Protein AF-A0A9P7XHI3-F1 (afdb_monomer_lite)

Radius of gyration: 34.57 Å; chains: 1; bounding box: 60×49×89 Å

Sequence (73 aa):
MLSQYLAVAFLALGASAVPVHTKRGAAISDIDVLQYALTLEHLENTFYKEALDKFDEDAFKSAGFDPIVRELL

pLDDT: mean 82.77, std 18.41, range [45.31, 98.69]

Structure (mmCIF, N/CA/C/O backbone):
data_AF-A0A9P7XHI3-F1
#
_entry.id   AF-A0A9P7XHI3-F1
#
loop_
_atom_site.group_PDB
_atom_site.id
_atom_site.type_symbol
_atom_s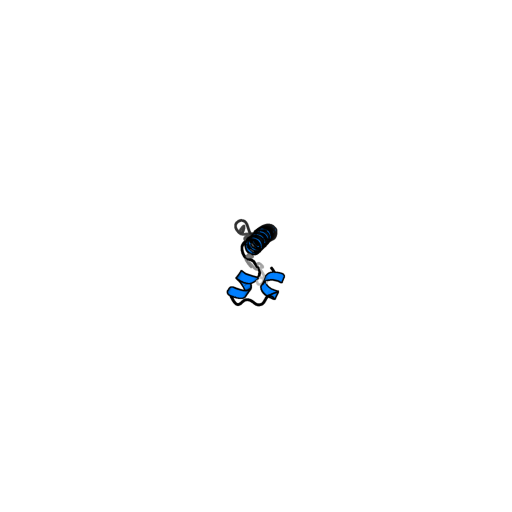ite.label_atom_id
_atom_site.label_alt_id
_atom_site.label_comp_id
_atom_site.label_asym_id
_atom_site.label_entity_id
_atom_site.label_seq_id
_atom_site.pdbx_PDB_ins_code
_atom_site.Cartn_x
_atom_site.Cartn_y
_atom_site.Cartn_z
_atom_site.occupancy
_atom_site.B_iso_or_equiv
_atom_site.auth_seq_id
_atom_site.auth_comp_id
_atom_site.auth_asym_id
_atom_site.auth_atom_id
_atom_site.pdbx_PDB_model_num
ATOM 1 N N . MET A 1 1 ? 38.840 -42.364 -74.958 1.00 48.59 1 MET A N 1
ATOM 2 C CA . MET A 1 1 ? 39.930 -41.737 -74.189 1.00 48.59 1 MET A CA 1
ATOM 3 C C . MET A 1 1 ? 39.483 -40.348 -73.754 1.00 48.59 1 MET A C 1
ATOM 5 O O . MET A 1 1 ? 39.371 -39.468 -74.590 1.00 48.59 1 MET A O 1
ATOM 9 N N . LEU A 1 2 ? 39.190 -40.220 -72.455 1.00 53.34 2 LEU A N 1
ATOM 10 C CA . LEU A 1 2 ? 39.487 -39.044 -71.626 1.00 53.34 2 LEU A CA 1
ATOM 11 C C . LEU A 1 2 ? 38.826 -37.675 -71.939 1.00 53.34 2 LEU A C 1
ATOM 13 O O . LEU A 1 2 ? 39.515 -36.692 -72.180 1.00 53.34 2 LEU A O 1
ATOM 17 N N . SER A 1 3 ? 37.499 -37.553 -71.834 1.00 49.78 3 SER A N 1
ATOM 18 C CA . SER A 1 3 ? 36.889 -36.237 -71.519 1.00 49.78 3 SER A CA 1
ATOM 19 C C . SER A 1 3 ? 35.572 -36.344 -70.735 1.00 49.78 3 SER A C 1
ATOM 21 O O . SER A 1 3 ? 34.716 -35.469 -70.761 1.00 49.78 3 SER A O 1
ATOM 23 N N . GLN A 1 4 ? 35.395 -37.450 -70.013 1.00 55.31 4 GLN A N 1
ATOM 24 C CA . GLN A 1 4 ? 34.561 -37.452 -68.813 1.00 55.31 4 GLN A CA 1
ATOM 25 C C . GLN A 1 4 ? 35.491 -37.014 -67.676 1.00 55.31 4 GLN A C 1
ATOM 27 O O . GLN A 1 4 ? 36.634 -37.463 -67.655 1.00 55.31 4 GLN A O 1
ATOM 32 N N . TYR A 1 5 ? 35.009 -36.158 -66.772 1.00 57.22 5 TYR A N 1
ATOM 33 C CA . TYR A 1 5 ? 35.730 -35.533 -65.645 1.00 57.22 5 TYR A CA 1
ATOM 34 C C . TYR A 1 5 ? 36.464 -34.210 -65.945 1.00 57.22 5 TYR A C 1
ATOM 36 O O . TYR A 1 5 ? 37.687 -34.133 -65.938 1.00 57.22 5 TYR A O 1
ATOM 44 N N . LEU A 1 6 ? 35.693 -33.128 -66.082 1.00 49.25 6 LEU A N 1
ATOM 45 C CA . LEU A 1 6 ? 36.118 -31.786 -65.664 1.00 49.25 6 LEU A CA 1
ATOM 46 C C . LEU A 1 6 ? 34.920 -31.153 -64.927 1.00 49.25 6 LEU A C 1
ATOM 48 O O . LEU A 1 6 ? 33.964 -30.711 -65.546 1.00 49.25 6 LEU A O 1
ATOM 52 N N . ALA A 1 7 ? 34.729 -31.491 -63.655 1.00 45.31 7 ALA A N 1
ATOM 53 C CA . ALA A 1 7 ? 35.247 -30.752 -62.508 1.00 45.31 7 ALA A CA 1
ATOM 54 C C . ALA A 1 7 ? 34.420 -29.490 -62.196 1.00 45.31 7 ALA A C 1
ATOM 56 O O . ALA A 1 7 ? 34.518 -28.501 -62.908 1.00 45.31 7 ALA A O 1
ATOM 57 N N . VAL A 1 8 ? 33.748 -29.552 -61.034 1.00 46.66 8 VAL A N 1
ATOM 58 C CA . VAL A 1 8 ? 33.606 -28.451 -60.059 1.00 46.66 8 VAL A CA 1
ATOM 59 C C . VAL A 1 8 ? 32.614 -27.348 -60.500 1.00 46.66 8 VAL A C 1
ATOM 61 O O . VAL A 1 8 ? 32.636 -26.874 -61.618 1.00 46.66 8 VAL A O 1
ATOM 64 N N . ALA A 1 9 ? 31.649 -26.886 -59.711 1.00 53.59 9 ALA A N 1
ATOM 65 C CA . ALA A 1 9 ? 31.561 -26.795 -58.267 1.00 53.59 9 ALA A CA 1
ATOM 66 C C . ALA A 1 9 ? 30.100 -26.912 -57.819 1.00 53.59 9 ALA A C 1
ATOM 68 O O . ALA A 1 9 ? 29.190 -26.393 -58.466 1.00 53.59 9 ALA A O 1
ATOM 69 N N . PHE A 1 10 ? 29.901 -27.519 -56.652 1.00 54.72 10 PHE A N 1
ATOM 70 C CA . PHE A 1 10 ? 28.753 -27.231 -55.803 1.00 54.72 10 PHE A CA 1
ATOM 71 C C . PHE A 1 10 ? 28.694 -25.717 -55.574 1.00 54.72 10 PHE A C 1
ATOM 73 O O . PHE A 1 10 ? 29.539 -25.171 -54.867 1.00 54.72 10 PHE A O 1
ATOM 80 N N . LEU A 1 11 ? 27.702 -25.040 -56.145 1.00 50.34 11 LEU A N 1
ATOM 81 C CA . LEU A 1 11 ? 27.374 -23.678 -55.749 1.00 50.34 11 LEU A CA 1
ATOM 82 C C . LEU A 1 11 ? 26.134 -23.729 -54.854 1.00 50.34 11 LEU A C 1
ATOM 84 O O . LEU A 1 11 ? 25.046 -23.297 -55.224 1.00 50.34 11 LEU A O 1
ATOM 88 N N . ALA A 1 12 ? 26.303 -24.297 -53.657 1.00 58.53 12 ALA A N 1
ATOM 89 C CA . ALA A 1 12 ? 25.425 -23.962 -52.548 1.00 58.53 12 ALA A CA 1
ATOM 90 C C . ALA A 1 12 ? 25.739 -22.505 -52.189 1.00 58.53 12 ALA A C 1
ATOM 92 O O . ALA A 1 12 ? 26.665 -22.233 -51.425 1.00 58.53 12 ALA A O 1
ATOM 93 N N . LEU A 1 13 ? 25.031 -21.564 -52.821 1.00 57.94 13 LEU A N 1
ATOM 94 C CA . LEU A 1 13 ? 25.019 -20.168 -52.396 1.00 57.94 13 LEU A CA 1
ATOM 95 C C . LEU A 1 13 ? 24.583 -20.170 -50.930 1.00 57.94 13 LEU A C 1
ATOM 97 O O . LEU A 1 13 ? 23.423 -20.438 -50.617 1.00 57.94 13 LEU A O 1
ATOM 101 N N . GLY A 1 14 ? 25.548 -19.960 -50.038 1.00 57.72 14 GLY A N 1
ATOM 102 C CA . GLY A 1 14 ? 25.320 -19.900 -48.608 1.00 57.72 14 GLY A CA 1
ATOM 103 C C . GLY A 1 14 ? 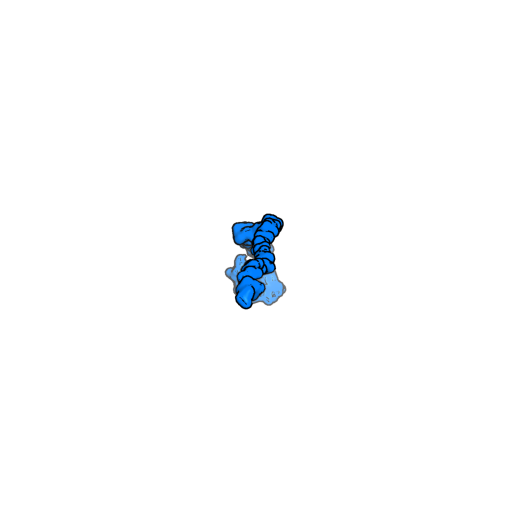24.348 -18.772 -48.306 1.00 57.72 14 GLY A C 1
ATOM 104 O O . GLY A 1 14 ? 24.720 -17.602 -48.340 1.00 57.72 14 GLY A O 1
ATOM 105 N N . ALA A 1 15 ? 23.104 -19.126 -47.999 1.00 63.88 15 ALA A N 1
ATOM 106 C CA . ALA A 1 15 ? 22.210 -18.232 -47.292 1.00 63.88 15 ALA A CA 1
ATOM 107 C C . ALA A 1 15 ? 22.763 -18.088 -45.869 1.00 63.88 15 ALA A C 1
ATOM 109 O O . ALA A 1 15 ? 22.458 -18.882 -44.981 1.00 63.88 15 ALA A O 1
ATOM 110 N N . SER A 1 16 ? 23.637 -17.108 -45.653 1.00 67.50 16 SER A N 1
ATOM 111 C CA . SER A 1 16 ? 23.978 -16.675 -44.306 1.00 67.50 16 SER A CA 1
ATOM 112 C C . SER A 1 16 ? 22.761 -15.951 -43.735 1.00 67.50 16 SER A C 1
ATOM 114 O O . SER A 1 16 ? 22.496 -14.788 -44.031 1.00 67.50 16 SER A O 1
ATOM 116 N N . ALA A 1 17 ? 21.988 -16.657 -42.912 1.00 65.38 17 ALA A N 1
ATOM 117 C CA . ALA A 1 17 ? 21.031 -16.024 -42.020 1.00 65.38 17 ALA A CA 1
ATOM 118 C C . ALA A 1 17 ? 21.829 -15.244 -40.964 1.00 65.38 17 ALA A C 1
ATOM 120 O O . ALA A 1 17 ? 22.232 -15.791 -39.939 1.00 65.38 17 ALA A O 1
ATOM 121 N N . VAL A 1 18 ? 22.130 -13.976 -41.243 1.00 65.56 18 VAL A N 1
ATOM 122 C CA . VAL A 1 18 ? 22.701 -13.080 -40.236 1.00 65.56 18 VAL A CA 1
ATOM 123 C C . VAL A 1 18 ? 21.570 -12.737 -39.267 1.00 65.56 18 VAL A C 1
ATOM 125 O O . VAL A 1 18 ? 20.511 -12.298 -39.728 1.00 65.56 18 VAL A O 1
ATOM 128 N N . PRO A 1 19 ? 21.734 -12.934 -37.948 1.00 71.06 19 PRO A N 1
ATOM 129 C CA . PRO A 1 19 ? 20.727 -12.494 -37.001 1.00 71.06 19 PRO A CA 1
ATOM 130 C C . PRO A 1 19 ? 20.567 -10.983 -37.153 1.00 71.06 19 PRO A C 1
ATOM 132 O O . PRO A 1 19 ? 21.479 -10.206 -36.868 1.00 71.06 19 PRO A O 1
ATOM 135 N N . VAL A 1 20 ? 19.396 -10.553 -37.621 1.00 66.69 20 VAL A N 1
ATOM 136 C CA . VAL A 1 20 ? 18.996 -9.156 -37.504 1.00 66.69 20 VAL A CA 1
ATOM 137 C C . VAL A 1 20 ? 18.777 -8.928 -36.017 1.00 66.69 20 VAL A C 1
ATOM 139 O O . VAL A 1 20 ? 17.734 -9.273 -35.466 1.00 66.69 20 VAL A O 1
ATOM 142 N N . HIS A 1 21 ? 19.785 -8.373 -35.345 1.00 63.47 21 HIS A N 1
ATOM 143 C CA . HIS A 1 21 ? 19.595 -7.742 -34.049 1.00 63.47 21 HIS A CA 1
ATOM 144 C C . HIS A 1 21 ? 18.777 -6.474 -34.281 1.00 63.47 21 HIS A C 1
ATOM 146 O O . HIS A 1 21 ? 19.298 -5.360 -34.299 1.00 63.47 21 HIS A O 1
ATOM 152 N N . THR A 1 22 ? 17.472 -6.634 -34.490 1.00 66.50 22 THR A N 1
ATOM 153 C CA . THR A 1 22 ? 16.528 -5.548 -34.279 1.00 66.50 22 THR A CA 1
ATOM 154 C C . THR A 1 22 ? 16.755 -5.102 -32.843 1.00 66.50 22 THR A C 1
ATOM 156 O O . THR A 1 22 ? 16.506 -5.861 -31.904 1.00 66.50 22 THR A O 1
ATOM 159 N N . LYS A 1 23 ? 17.292 -3.889 -32.651 1.00 66.38 23 LYS A N 1
ATOM 160 C CA . LYS A 1 23 ? 17.240 -3.229 -31.3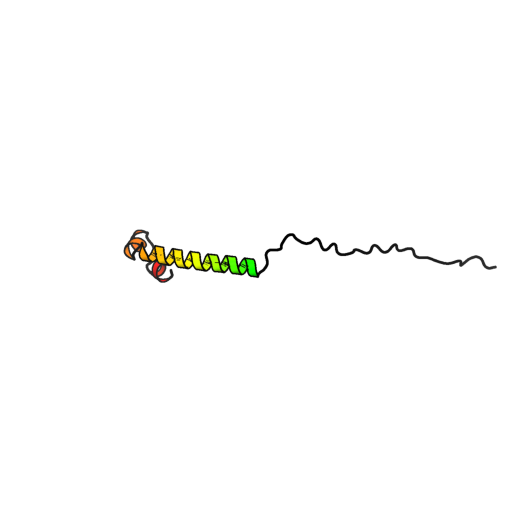48 1.00 66.38 23 LYS A CA 1
ATOM 161 C C . LYS A 1 23 ? 15.758 -3.155 -31.000 1.00 66.38 23 LYS A C 1
ATOM 163 O O . LYS A 1 23 ? 15.047 -2.308 -31.533 1.00 66.38 23 LYS A O 1
ATOM 168 N N . ARG A 1 24 ? 15.280 -4.089 -30.170 1.00 66.25 24 ARG A N 1
ATOM 169 C CA . ARG A 1 24 ? 13.992 -3.946 -29.492 1.00 66.25 24 ARG A CA 1
ATOM 170 C C . ARG A 1 24 ? 14.049 -2.557 -28.860 1.00 66.25 24 ARG A C 1
ATOM 172 O O . ARG A 1 24 ? 15.020 -2.272 -28.155 1.00 66.25 24 ARG A O 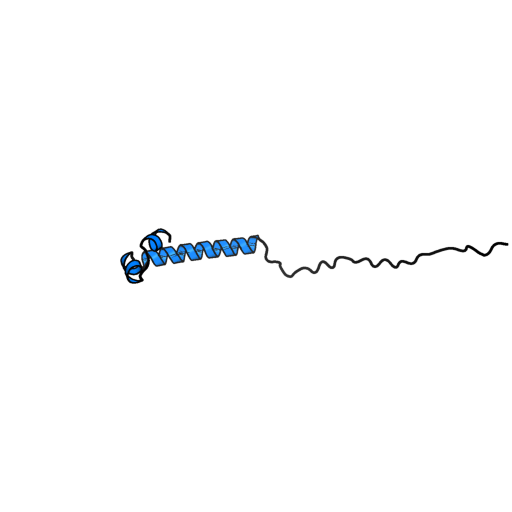1
ATOM 179 N N . GLY A 1 25 ? 13.113 -1.672 -29.220 1.00 63.75 25 GLY A N 1
ATOM 180 C CA . GLY A 1 25 ? 13.013 -0.345 -28.601 1.00 63.75 25 GLY A CA 1
ATOM 181 C C . GLY A 1 25 ? 13.112 -0.501 -27.086 1.00 63.75 25 GLY A C 1
ATOM 182 O O . GLY A 1 25 ? 12.666 -1.540 -26.605 1.00 63.75 25 GLY A O 1
ATOM 183 N N . ALA A 1 26 ? 13.779 0.448 -26.409 1.00 70.38 26 ALA A N 1
ATOM 184 C CA . ALA A 1 26 ? 14.221 0.363 -25.008 1.00 70.38 26 ALA A CA 1
ATOM 185 C C . ALA A 1 26 ? 13.423 -0.682 -24.216 1.00 70.38 26 ALA A C 1
ATOM 187 O O . ALA A 1 26 ? 12.278 -0.442 -23.835 1.00 70.38 26 ALA A O 1
ATOM 188 N N . ALA A 1 27 ? 13.984 -1.890 -24.109 1.00 80.44 27 ALA A N 1
ATOM 189 C CA . ALA A 1 27 ? 13.289 -2.981 -23.453 1.00 80.44 27 ALA A CA 1
ATOM 190 C C . ALA A 1 27 ? 13.131 -2.596 -21.983 1.00 80.44 27 ALA A C 1
ATOM 192 O O . ALA A 1 27 ? 14.117 -2.181 -21.373 1.00 80.44 27 ALA A O 1
ATOM 193 N N . ILE A 1 28 ? 11.915 -2.726 -21.445 1.00 89.50 28 ILE A N 1
ATOM 194 C CA . ILE A 1 28 ? 11.689 -2.626 -20.003 1.00 89.50 28 ILE A CA 1
ATOM 195 C C . ILE A 1 28 ? 12.638 -3.629 -19.353 1.00 89.50 28 ILE A C 1
ATOM 197 O O . ILE A 1 28 ? 12.608 -4.820 -19.669 1.00 89.50 28 ILE A O 1
ATOM 201 N N . SER A 1 29 ? 13.529 -3.115 -18.520 1.00 92.69 29 SER A N 1
ATOM 202 C CA . SER A 1 29 ? 14.474 -3.921 -17.771 1.00 92.69 29 SER A CA 1
ATOM 203 C C . SER A 1 29 ? 13.814 -4.457 -16.507 1.00 92.69 29 SER A C 1
ATOM 205 O O . SER A 1 29 ? 12.834 -3.900 -16.011 1.00 92.69 29 SER A O 1
ATOM 207 N N . ASP A 1 30 ? 14.398 -5.500 -15.924 1.00 95.56 30 ASP A N 1
ATOM 208 C CA . ASP A 1 30 ? 13.961 -5.995 -14.616 1.00 95.56 30 ASP A CA 1
ATOM 209 C C . ASP A 1 30 ? 14.033 -4.890 -13.548 1.00 95.56 30 ASP A C 1
ATOM 211 O O . ASP A 1 30 ? 13.199 -4.836 -12.649 1.00 95.56 30 ASP A O 1
ATOM 215 N N . ILE A 1 31 ? 14.983 -3.954 -13.677 1.00 96.12 31 ILE A N 1
ATOM 216 C CA . ILE A 1 31 ? 15.105 -2.798 -12.780 1.00 96.12 31 ILE A CA 1
ATOM 217 C C . ILE A 1 31 ? 13.872 -1.899 -12.890 1.00 96.12 31 ILE A C 1
ATOM 219 O O . ILE A 1 31 ? 13.343 -1.486 -11.862 1.00 96.12 31 ILE A O 1
ATOM 223 N N . ASP A 1 32 ? 13.382 -1.630 -14.101 1.00 96.06 32 ASP A N 1
ATOM 224 C CA . ASP A 1 32 ? 12.180 -0.812 -14.302 1.00 96.06 32 ASP A CA 1
ATOM 225 C C . ASP A 1 32 ? 10.951 -1.463 -13.644 1.00 96.06 32 ASP A C 1
ATOM 227 O O . ASP A 1 32 ? 10.164 -0.786 -12.982 1.00 96.06 32 ASP A O 1
ATOM 231 N N . VAL A 1 33 ? 10.820 -2.791 -13.758 1.00 96.94 33 VAL A N 1
ATOM 232 C CA . VAL A 1 33 ? 9.741 -3.559 -13.110 1.00 96.94 33 VAL A CA 1
ATOM 233 C C . VAL A 1 33 ? 9.850 -3.490 -11.587 1.00 96.94 33 VAL A C 1
ATOM 235 O O . VAL A 1 33 ? 8.850 -3.254 -10.910 1.00 96.94 33 VAL A O 1
ATOM 238 N N . LEU A 1 34 ? 11.055 -3.652 -11.038 1.00 98.12 34 LEU A N 1
ATOM 239 C CA . LEU A 1 34 ? 11.284 -3.587 -9.594 1.00 98.12 34 LEU A CA 1
ATOM 240 C C . LEU A 1 34 ? 11.032 -2.183 -9.029 1.00 98.12 34 LEU A C 1
ATOM 242 O O . LEU A 1 34 ? 10.454 -2.060 -7.954 1.00 98.12 34 LEU A O 1
ATOM 246 N N . GLN A 1 35 ? 11.410 -1.122 -9.747 1.00 98.31 35 GLN A N 1
ATOM 247 C CA . GLN A 1 35 ? 11.123 0.254 -9.323 1.00 98.31 35 GLN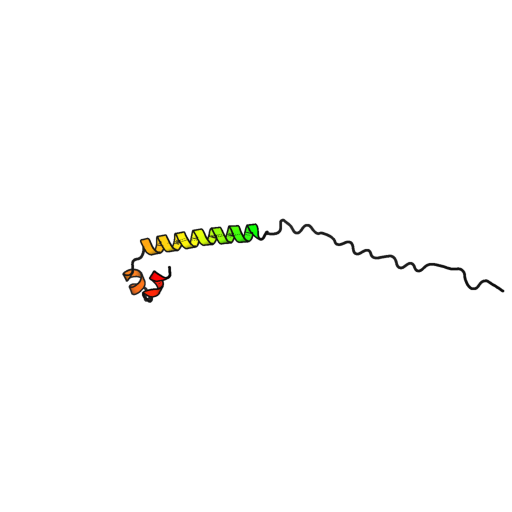 A CA 1
ATOM 248 C C . GLN A 1 35 ? 9.625 0.564 -9.361 1.00 98.31 35 GLN A C 1
ATOM 250 O O . GLN A 1 35 ? 9.102 1.230 -8.463 1.00 98.31 35 GLN A O 1
ATOM 255 N N . TYR A 1 36 ? 8.912 0.041 -10.361 1.00 98.12 36 TYR A N 1
ATOM 256 C CA . TYR A 1 36 ? 7.459 0.135 -10.399 1.00 98.12 36 TYR A CA 1
ATOM 257 C C . TYR A 1 36 ? 6.818 -0.597 -9.209 1.00 98.12 36 TYR A C 1
ATOM 259 O O . TYR A 1 36 ? 6.000 -0.007 -8.508 1.00 98.12 36 TYR A O 1
ATOM 267 N N . ALA A 1 37 ? 7.244 -1.830 -8.915 1.00 98.50 37 ALA A N 1
ATOM 268 C CA . ALA A 1 37 ? 6.755 -2.597 -7.767 1.00 98.50 37 ALA A CA 1
ATOM 269 C C . ALA A 1 37 ? 7.028 -1.895 -6.425 1.00 98.50 37 ALA A C 1
ATOM 271 O O . ALA A 1 37 ? 6.125 -1.786 -5.602 1.00 98.50 37 ALA A O 1
ATOM 272 N N . LEU A 1 38 ? 8.228 -1.340 -6.234 1.00 98.56 38 LEU A N 1
ATOM 273 C CA . LEU A 1 38 ? 8.574 -0.574 -5.033 1.00 98.56 38 LEU A CA 1
ATOM 274 C C . LEU A 1 38 ? 7.696 0.678 -4.874 1.00 98.56 38 LEU A C 1
ATOM 276 O O . LEU A 1 38 ? 7.295 1.036 -3.767 1.00 98.56 38 LEU A O 1
ATOM 280 N N . THR A 1 39 ? 7.366 1.339 -5.987 1.00 98.56 39 THR A N 1
ATOM 281 C CA . THR A 1 39 ? 6.436 2.477 -5.975 1.00 98.56 39 THR A CA 1
ATOM 282 C C . THR A 1 39 ? 5.040 2.036 -5.532 1.00 98.56 39 THR A C 1
ATOM 284 O O . THR A 1 39 ? 4.409 2.728 -4.733 1.00 98.56 39 THR A O 1
ATOM 287 N N . LEU A 1 40 ? 4.564 0.880 -6.011 1.00 98.69 40 LEU A N 1
ATOM 288 C CA . LEU A 1 40 ? 3.282 0.318 -5.584 1.00 98.69 40 LEU A CA 1
ATOM 289 C C . LEU A 1 40 ? 3.285 -0.049 -4.097 1.00 98.69 40 LEU A C 1
ATOM 291 O O . LEU A 1 40 ? 2.326 0.282 -3.412 1.00 98.69 40 LEU A O 1
ATOM 295 N N . GLU A 1 41 ? 4.369 -0.629 -3.582 1.00 98.44 41 GLU A N 1
ATOM 296 C CA . GLU A 1 41 ? 4.513 -0.947 -2.156 1.00 98.44 41 GLU A CA 1
ATOM 297 C C . GLU A 1 41 ? 4.397 0.311 -1.280 1.00 98.44 41 GLU A C 1
ATOM 299 O O . GLU A 1 41 ? 3.706 0.320 -0.262 1.00 98.44 41 GLU A O 1
ATOM 304 N N . HIS A 1 42 ? 5.026 1.416 -1.693 1.00 98.50 42 HIS A N 1
ATOM 305 C CA . HIS A 1 42 ? 4.895 2.688 -0.980 1.00 98.50 42 HIS A CA 1
ATOM 306 C C . HIS A 1 42 ? 3.480 3.266 -1.042 1.00 98.50 42 HIS A C 1
ATOM 308 O O . HIS A 1 42 ? 2.997 3.804 -0.040 1.00 98.50 42 HIS A O 1
ATOM 314 N N . LEU A 1 43 ? 2.814 3.157 -2.193 1.00 98.56 43 LEU A N 1
ATOM 315 C CA . LEU A 1 43 ? 1.439 3.617 -2.356 1.00 98.56 43 LEU A CA 1
ATOM 316 C C . LEU A 1 43 ? 0.493 2.799 -1.477 1.00 98.56 43 LEU A C 1
ATOM 318 O O . LEU A 1 43 ? -0.300 3.385 -0.750 1.00 98.56 43 LEU A O 1
ATOM 322 N N . GLU A 1 44 ? 0.616 1.475 -1.493 1.00 98.06 44 GLU A N 1
ATOM 323 C CA . GLU A 1 44 ? -0.191 0.556 -0.691 1.00 98.06 44 GLU A CA 1
ATOM 324 C C . GLU A 1 44 ? -0.013 0.812 0.812 1.00 98.06 44 GLU A C 1
ATOM 326 O O . GLU A 1 44 ? -0.991 1.017 1.529 1.00 98.06 44 GLU A O 1
ATOM 331 N N . ASN A 1 45 ? 1.234 0.919 1.278 1.00 97.94 45 ASN A N 1
ATOM 332 C CA . ASN A 1 45 ? 1.544 1.230 2.674 1.00 97.94 45 ASN A CA 1
ATOM 333 C C . ASN A 1 45 ? 0.978 2.591 3.109 1.00 97.94 45 ASN A C 1
ATOM 335 O O . ASN A 1 45 ? 0.492 2.732 4.228 1.00 97.94 45 ASN A O 1
ATOM 339 N N . THR A 1 46 ? 1.040 3.603 2.239 1.00 98.25 46 THR A N 1
ATOM 340 C CA . THR A 1 46 ? 0.443 4.918 2.526 1.00 98.25 46 THR A CA 1
ATOM 341 C C . THR A 1 46 ? -1.077 4.820 2.574 1.00 98.25 46 THR A C 1
ATOM 343 O O . THR A 1 46 ? -1.695 5.282 3.528 1.00 98.25 46 THR A O 1
ATOM 346 N N . PHE A 1 47 ? -1.672 4.161 1.581 1.00 98.12 47 PHE A N 1
ATOM 347 C CA . PHE A 1 47 ? -3.112 3.994 1.458 1.00 98.12 47 PHE A CA 1
ATOM 348 C C . PHE A 1 47 ? -3.717 3.302 2.685 1.00 98.12 47 PHE A C 1
ATOM 350 O O . PHE A 1 47 ? -4.693 3.807 3.240 1.00 98.12 47 PHE A O 1
ATOM 357 N N . TYR A 1 48 ? -3.135 2.189 3.148 1.00 97.56 48 TYR A N 1
ATOM 358 C CA . TYR A 1 48 ? -3.665 1.476 4.312 1.00 97.56 48 TYR A CA 1
ATOM 359 C C . TYR A 1 48 ? -3.453 2.231 5.618 1.00 97.56 48 TYR A C 1
ATOM 361 O O . TYR A 1 48 ? -4.387 2.305 6.413 1.00 97.56 48 TYR A O 1
ATOM 369 N N . LYS A 1 49 ? -2.306 2.890 5.816 1.00 97.44 49 LYS A N 1
ATOM 370 C CA . LYS A 1 49 ? -2.104 3.758 6.988 1.00 97.44 49 LYS A CA 1
ATOM 371 C C . LYS A 1 49 ? -3.153 4.858 7.067 1.00 97.44 49 LYS A C 1
ATOM 373 O O . LYS A 1 49 ? -3.823 4.997 8.084 1.00 97.44 49 LYS A O 1
ATOM 378 N N . GLU A 1 50 ? -3.351 5.587 5.973 1.00 97.94 50 GLU A N 1
ATOM 379 C CA . GLU A 1 50 ? -4.347 6.658 5.925 1.00 97.94 50 GLU A CA 1
ATOM 380 C C . GLU A 1 50 ? -5.776 6.127 6.110 1.00 97.94 50 GLU A C 1
ATOM 382 O O . GLU A 1 50 ? -6.604 6.772 6.757 1.00 97.94 50 GLU A O 1
ATOM 387 N N . ALA A 1 51 ? -6.085 4.943 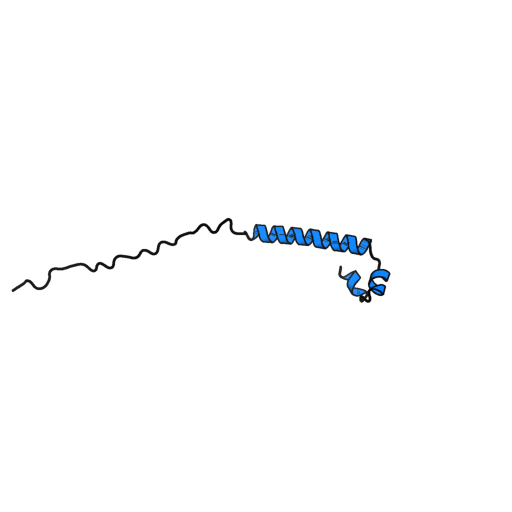5.576 1.00 96.31 51 ALA A N 1
ATOM 388 C CA . ALA A 1 51 ? -7.381 4.307 5.781 1.00 96.31 51 ALA A CA 1
ATOM 389 C C . ALA A 1 51 ? -7.603 3.912 7.250 1.00 96.31 51 ALA A C 1
ATOM 391 O O . ALA A 1 51 ? -8.687 4.156 7.783 1.00 96.31 51 ALA A O 1
ATOM 392 N N . LEU A 1 52 ? -6.595 3.337 7.911 1.00 96.50 52 LEU A N 1
ATOM 393 C CA . LEU A 1 52 ? -6.669 2.929 9.315 1.00 96.50 52 LEU A CA 1
ATOM 394 C C . LEU A 1 52 ? -6.726 4.125 10.272 1.00 96.50 52 LEU A C 1
ATOM 396 O O . LEU A 1 52 ? -7.377 4.018 11.312 1.00 96.50 52 LEU A O 1
ATOM 400 N N . ASP A 1 53 ? -6.116 5.255 9.911 1.00 97.00 53 ASP A N 1
ATOM 401 C CA . ASP A 1 53 ? -6.237 6.517 10.648 1.00 97.00 53 ASP A CA 1
ATOM 402 C C . ASP A 1 53 ? -7.638 7.133 10.504 1.00 97.00 53 ASP A C 1
ATOM 404 O O . ASP A 1 53 ? -8.153 7.765 11.428 1.00 97.00 53 ASP A O 1
ATOM 408 N N . LYS A 1 54 ? -8.268 6.966 9.335 1.00 97.06 54 LYS A N 1
ATOM 409 C CA . LYS A 1 54 ? -9.567 7.574 9.015 1.00 97.06 54 LYS A CA 1
ATOM 410 C C . LYS A 1 54 ? -10.767 6.768 9.505 1.00 97.06 54 LYS A C 1
ATOM 412 O O . LYS A 1 54 ? -11.791 7.353 9.857 1.00 97.06 54 LYS A O 1
ATOM 417 N N . PHE A 1 55 ? -10.681 5.449 9.446 1.00 96.06 55 PHE A N 1
ATOM 418 C CA . PHE A 1 55 ? -11.773 4.543 9.777 1.00 96.06 55 PHE A CA 1
ATOM 419 C C . PHE A 1 55 ? -11.363 3.731 10.989 1.00 96.06 55 PHE A C 1
ATOM 421 O O . PHE A 1 55 ? -10.298 3.130 10.969 1.00 96.06 55 PHE A O 1
ATOM 428 N N . ASP A 1 56 ? -12.183 3.705 12.030 1.00 95.12 56 ASP A N 1
ATOM 429 C CA . ASP A 1 56 ? -11.941 2.938 13.249 1.00 95.12 56 ASP A CA 1
ATOM 430 C C . ASP A 1 56 ? -12.547 1.528 13.162 1.00 95.12 56 ASP A C 1
ATOM 432 O O . ASP A 1 56 ? -13.118 1.126 12.150 1.00 95.12 56 ASP A O 1
ATOM 436 N N . GLU A 1 57 ? -12.405 0.737 14.223 1.00 95.06 57 GLU A N 1
ATOM 437 C CA . GLU A 1 57 ? -12.935 -0.630 14.271 1.00 95.06 57 GLU A CA 1
ATOM 438 C C . GLU A 1 57 ? -14.458 -0.682 14.042 1.00 95.06 57 GLU A C 1
ATOM 440 O O . GLU A 1 57 ? -14.959 -1.582 13.363 1.00 95.06 57 GLU A O 1
ATOM 445 N N . ASP A 1 58 ? -15.197 0.307 14.548 1.00 96.25 58 ASP A N 1
ATOM 446 C CA . ASP A 1 58 ? -16.650 0.375 14.408 1.00 96.25 58 ASP A CA 1
ATOM 447 C C . ASP A 1 58 ? -17.077 0.670 12.968 1.00 96.25 58 ASP A C 1
ATOM 449 O O . ASP A 1 58 ? -18.078 0.115 12.506 1.00 96.25 58 ASP A O 1
ATOM 453 N N . ALA A 1 59 ? -16.306 1.462 12.216 1.00 96.75 59 ALA A N 1
ATOM 454 C CA . ALA A 1 59 ? -16.526 1.648 10.785 1.00 96.75 59 ALA A CA 1
ATOM 455 C C . ALA A 1 59 ? -16.389 0.326 10.007 1.00 96.75 59 ALA A C 1
ATOM 457 O O . ALA A 1 59 ? -17.232 0.025 9.157 1.00 96.75 59 ALA A O 1
ATOM 458 N N . PHE A 1 60 ? -15.385 -0.499 10.328 1.00 95.94 60 PHE A N 1
ATOM 459 C CA . PHE A 1 60 ? -15.200 -1.814 9.697 1.00 95.94 60 PHE A CA 1
ATOM 460 C C . PHE A 1 60 ? -16.330 -2.786 10.065 1.00 95.94 60 PHE A C 1
ATOM 462 O O . PHE A 1 60 ? -16.894 -3.436 9.181 1.00 95.94 60 PHE A O 1
ATOM 469 N N . LYS A 1 61 ? -16.731 -2.827 11.343 1.00 96.25 61 LYS A N 1
ATOM 470 C CA . LYS A 1 61 ? -17.880 -3.624 11.807 1.00 96.25 61 LYS A CA 1
ATOM 471 C C . LYS A 1 61 ? -19.180 -3.198 11.135 1.00 96.25 61 LYS A C 1
ATOM 473 O O . LYS A 1 61 ? -19.953 -4.040 10.687 1.00 96.25 61 LYS A O 1
ATOM 478 N N . SER A 1 62 ? -19.414 -1.891 11.035 1.00 97.31 62 SER A N 1
ATOM 479 C CA . SER A 1 62 ? -20.615 -1.325 10.408 1.00 97.31 62 SER A CA 1
ATOM 480 C C . SER A 1 62 ? -20.674 -1.620 8.910 1.00 97.31 62 SER A C 1
ATOM 482 O O . SER A 1 62 ? -21.760 -1.776 8.355 1.00 97.31 62 SER A O 1
ATOM 484 N N . ALA A 1 63 ? -19.514 -1.741 8.260 1.00 96.25 63 ALA A N 1
ATOM 485 C CA . ALA A 1 63 ? -19.398 -2.191 6.877 1.00 96.25 63 ALA A CA 1
ATOM 486 C C . ALA A 1 63 ? -19.568 -3.716 6.707 1.00 96.25 63 ALA A C 1
ATOM 488 O O . ALA A 1 63 ? -19.606 -4.200 5.578 1.00 96.25 63 ALA A O 1
ATOM 489 N N . GLY A 1 64 ? -19.708 -4.472 7.803 1.00 97.06 64 GLY A N 1
ATOM 490 C CA . GLY A 1 64 ? -19.921 -5.919 7.790 1.00 97.06 64 GLY A CA 1
ATOM 491 C C . GLY A 1 64 ? -18.643 -6.745 7.641 1.00 97.06 64 GLY A C 1
ATOM 492 O O . GLY A 1 64 ? -18.727 -7.915 7.269 1.00 97.06 64 GLY A O 1
ATOM 493 N N . PHE A 1 65 ? -17.471 -6.160 7.906 1.00 96.12 65 PHE A N 1
ATOM 494 C CA . PHE A 1 65 ? -16.204 -6.889 7.883 1.00 96.12 65 PHE A CA 1
ATOM 495 C C . PHE A 1 65 ? -15.948 -7.637 9.195 1.00 96.12 65 PHE A C 1
ATOM 497 O O . PHE A 1 65 ? -16.341 -7.191 10.275 1.00 96.12 65 PHE A O 1
ATOM 504 N N . ASP A 1 66 ? -15.255 -8.774 9.091 1.00 95.56 66 ASP A N 1
ATOM 505 C CA . ASP A 1 66 ? -14.703 -9.475 10.251 1.00 95.56 66 ASP A CA 1
ATOM 506 C C . ASP A 1 66 ? -13.614 -8.605 10.913 1.00 95.56 66 ASP A C 1
ATOM 508 O O . ASP A 1 66 ? -12.854 -7.952 10.186 1.00 95.56 66 ASP A O 1
ATOM 512 N N . PRO A 1 67 ? -13.502 -8.586 12.256 1.00 91.25 67 PRO A N 1
ATOM 513 C CA . PRO A 1 67 ? -12.457 -7.836 12.953 1.00 91.25 67 PRO A CA 1
ATOM 514 C C . PRO A 1 67 ? -11.040 -8.082 12.415 1.00 91.25 67 PRO A C 1
ATOM 516 O O . PRO A 1 67 ? -10.253 -7.138 12.334 1.00 91.25 67 PRO A O 1
ATOM 519 N N . ILE A 1 68 ? -10.737 -9.305 11.954 1.00 94.75 68 ILE A N 1
ATOM 520 C CA . ILE A 1 68 ? -9.409 -9.660 11.434 1.00 94.75 68 ILE A CA 1
ATOM 521 C C . ILE A 1 68 ? -9.010 -8.835 10.206 1.00 94.75 68 ILE A C 1
ATOM 523 O O . ILE A 1 68 ? -7.828 -8.630 9.953 1.00 94.75 68 ILE A O 1
ATOM 527 N N . VAL A 1 69 ? -9.982 -8.328 9.440 1.00 95.31 69 VAL A N 1
ATOM 528 C CA . VAL A 1 69 ? -9.706 -7.543 8.231 1.00 95.31 69 VAL A CA 1
ATOM 529 C C . VAL A 1 69 ? -8.926 -6.284 8.579 1.00 95.31 69 VAL A C 1
ATOM 531 O O . VAL A 1 69 ? -8.027 -5.922 7.838 1.00 95.31 69 VAL A O 1
ATOM 534 N N . ARG A 1 70 ? -9.224 -5.631 9.706 1.00 92.81 70 ARG A N 1
ATOM 535 C CA . ARG A 1 70 ? -8.492 -4.431 10.126 1.00 92.81 70 ARG A CA 1
ATOM 536 C C . ARG A 1 70 ? -7.090 -4.762 10.639 1.00 92.81 70 ARG A C 1
ATOM 538 O O . ARG A 1 70 ? -6.183 -3.968 10.445 1.00 92.81 70 ARG A O 1
ATOM 545 N N . GLU A 1 71 ? -6.928 -5.902 11.305 1.00 92.81 71 GLU A N 1
ATOM 546 C CA . GLU A 1 71 ? -5.653 -6.324 11.904 1.00 92.81 71 GLU A CA 1
ATOM 547 C C . GLU A 1 71 ? -4.616 -6.779 10.866 1.00 92.81 71 GLU A C 1
ATOM 549 O O . GLU A 1 71 ? -3.423 -6.808 11.159 1.00 92.81 71 GLU A O 1
ATOM 554 N N . LEU A 1 72 ? -5.071 -7.163 9.672 1.00 92.88 72 LEU A N 1
ATOM 555 C CA . LEU A 1 72 ? -4.223 -7.633 8.574 1.00 92.88 72 LEU A CA 1
ATOM 556 C C . LEU A 1 72 ? -3.778 -6.523 7.608 1.00 92.88 72 LEU A C 1
ATOM 558 O O . LEU A 1 72 ? -2.965 -6.807 6.727 1.00 92.88 72 LEU A O 1
ATOM 562 N N . LEU A 1 73 ? -4.328 -5.313 7.743 1.00 89.62 73 LEU A N 1
ATOM 563 C CA . LEU A 1 73 ? -3.987 -4.128 6.945 1.00 89.62 73 LEU A CA 1
ATOM 564 C C . LEU A 1 73 ? -2.912 -3.289 7.642 1.00 89.62 73 LEU A C 1
ATOM 566 O O . LEU A 1 73 ? -2.107 -2.669 6.912 1.00 89.62 73 LEU A O 1
#

Secondary structure (DSSP, 8-state):
---S--------------------SSPPPHHHHHHHHHHHHHHHHHHHHHHHHHS-HHHHHHTT--THHHHT-

Foldseek 3Di:
DDDDDDDDDPPPPDPPPDPPPPVPPPDCDPVNVVVVVVVVVVVVVVVLVVVPVVADQVNCVVVVHDSVVNVVD